Protein AF-A0A939IUG6-F1 (afdb_monomer_lite)

Sequence (177 aa):
MLCSRTCGDWLHRLAGAIGPRLRVITTYPIALETGRVLAARDKQRAAHPLSPAGHAAVVGCFVTVIEQPAVGDDDGFTGRDPGDRHIHQAAAATGARLIVSFNKPSDFAVAPTGYTVMSPDHFLTTCSRIDDAVFASACRAEIAAAGGEGKTTVITRLRAARLPRLARRVACWTDTV

pLDDT: mean 78.62, std 15.44, range [34.56, 96.81]

Radius of gyration: 16.92 Å; chains: 1; bounding box: 42×34×46 Å

Organism: NCBI:txid2765362

Structure (mmCIF, N/CA/C/O backbone):
data_AF-A0A939IUG6-F1
#
_entry.id   AF-A0A939IUG6-F1
#
loop_
_atom_site.group_PDB
_atom_site.id
_atom_site.type_symbol
_atom_site.label_atom_id
_atom_site.label_alt_id
_atom_site.label_comp_id
_atom_site.label_asym_id
_atom_site.label_entity_id
_atom_site.label_seq_id
_atom_site.pdbx_PDB_ins_code
_atom_site.Cartn_x
_atom_site.Cartn_y
_atom_site.Cartn_z
_atom_site.occupancy
_atom_site.B_iso_or_equiv
_atom_site.auth_seq_id
_atom_site.auth_comp_id
_atom_site.auth_asym_id
_atom_site.auth_atom_id
_atom_site.pdbx_PDB_model_num
ATOM 1 N N . MET A 1 1 ? 4.834 7.889 -4.666 1.00 54.91 1 MET A N 1
ATOM 2 C CA . MET A 1 1 ? 5.390 7.527 -3.332 1.00 54.91 1 MET A CA 1
ATOM 3 C C . MET A 1 1 ? 4.299 7.374 -2.264 1.00 54.91 1 MET A C 1
ATOM 5 O O . MET A 1 1 ? 3.381 8.187 -2.217 1.00 54.91 1 MET A O 1
ATOM 9 N N . LEU A 1 2 ? 4.388 6.354 -1.401 1.00 59.75 2 LEU A N 1
ATOM 10 C CA . LEU A 1 2 ? 3.482 6.129 -0.261 1.00 59.75 2 LEU A CA 1
ATOM 11 C C . LEU A 1 2 ? 3.950 6.909 0.986 1.00 59.75 2 LEU A C 1
ATOM 13 O O . LEU A 1 2 ? 4.563 6.347 1.879 1.00 59.75 2 LEU A O 1
ATOM 17 N N . CYS A 1 3 ? 3.667 8.210 1.073 1.00 58.56 3 CYS A N 1
ATOM 18 C CA . CYS A 1 3 ? 4.144 9.060 2.179 1.00 58.56 3 CYS A CA 1
ATOM 19 C C . CYS A 1 3 ? 3.097 9.311 3.288 1.00 58.56 3 CYS A C 1
ATOM 21 O O . CYS A 1 3 ? 3.156 10.317 3.995 1.00 58.56 3 CYS A O 1
ATOM 23 N N . SER A 1 4 ? 2.089 8.445 3.430 1.00 70.62 4 SER A N 1
ATOM 24 C CA . SER A 1 4 ? 1.023 8.582 4.436 1.00 70.62 4 SER A CA 1
ATOM 25 C C . SER A 1 4 ? 1.169 7.521 5.520 1.00 70.62 4 SER A C 1
ATOM 27 O O . SER A 1 4 ? 1.111 6.334 5.203 1.00 70.62 4 SER A O 1
ATOM 29 N N . ARG A 1 5 ? 1.287 7.946 6.788 1.00 72.31 5 ARG A N 1
ATOM 30 C CA . ARG A 1 5 ? 1.343 7.046 7.955 1.00 72.31 5 ARG A CA 1
ATOM 31 C C . ARG A 1 5 ? 0.146 6.102 7.977 1.00 72.31 5 ARG A C 1
ATOM 33 O O . ARG A 1 5 ? 0.331 4.897 7.964 1.00 72.31 5 ARG A O 1
ATOM 40 N N . THR A 1 6 ? -1.061 6.654 7.838 1.00 81.06 6 THR A N 1
ATOM 41 C CA . THR A 1 6 ? -2.304 5.877 7.749 1.00 81.06 6 THR A CA 1
ATOM 42 C C . THR A 1 6 ? -2.238 4.823 6.643 1.00 81.06 6 THR A C 1
ATOM 44 O O . THR A 1 6 ? -2.652 3.690 6.838 1.00 81.06 6 THR A O 1
ATOM 47 N N . CYS A 1 7 ? -1.713 5.170 5.464 1.00 82.69 7 CYS A N 1
ATOM 48 C CA . CYS A 1 7 ? -1.609 4.202 4.374 1.00 82.69 7 CYS A CA 1
ATOM 49 C C . CYS A 1 7 ? -0.589 3.094 4.679 1.00 82.69 7 CYS A C 1
ATOM 51 O O . CYS A 1 7 ? -0.837 1.941 4.337 1.00 82.69 7 CYS A O 1
ATOM 53 N N . GLY A 1 8 ? 0.537 3.441 5.310 1.00 78.94 8 GLY A N 1
ATOM 54 C CA . GLY A 1 8 ? 1.555 2.485 5.744 1.00 78.94 8 GLY A CA 1
ATOM 55 C C . GLY A 1 8 ? 1.041 1.526 6.818 1.00 78.94 8 GLY A C 1
ATOM 56 O O . GLY A 1 8 ? 1.222 0.320 6.678 1.00 78.94 8 GLY A O 1
ATOM 57 N N . ASP A 1 9 ? 0.331 2.040 7.825 1.00 79.38 9 ASP A N 1
ATOM 58 C CA . ASP A 1 9 ? -0.243 1.242 8.916 1.00 79.38 9 ASP A CA 1
ATOM 59 C C . ASP A 1 9 ? -1.253 0.215 8.373 1.00 79.38 9 ASP A C 1
ATOM 61 O O . ASP A 1 9 ? -1.178 -0.978 8.677 1.00 79.38 9 ASP A O 1
ATOM 65 N N . TRP A 1 10 ? -2.152 0.643 7.480 1.00 85.31 10 TRP A N 1
ATOM 66 C CA . TRP A 1 10 ? -3.112 -0.256 6.831 1.00 85.31 10 TRP A CA 1
ATOM 67 C C . TRP A 1 10 ? -2.445 -1.293 5.926 1.00 85.31 10 TRP A C 1
ATOM 69 O O . TRP A 1 10 ? -2.852 -2.457 5.927 1.00 85.31 10 TRP A O 1
ATOM 79 N N . LEU A 1 11 ? -1.416 -0.896 5.172 1.00 83.69 11 LEU A N 1
ATOM 80 C CA . LEU A 1 11 ? -0.644 -1.818 4.343 1.00 83.69 11 LEU A CA 1
ATOM 81 C C . LEU A 1 11 ? 0.036 -2.889 5.197 1.00 83.69 11 LEU A C 1
ATOM 83 O O . LEU A 1 11 ? -0.056 -4.066 4.865 1.00 83.69 11 LEU A O 1
ATOM 87 N N . HIS A 1 12 ? 0.657 -2.498 6.309 1.00 78.94 12 HIS A N 1
ATOM 88 C CA . HIS A 1 12 ? 1.321 -3.414 7.232 1.00 78.94 12 HIS A CA 1
ATOM 89 C C . HIS A 1 12 ? 0.365 -4.437 7.827 1.00 78.94 12 HIS A C 1
ATOM 91 O O . HIS A 1 12 ? 0.628 -5.635 7.768 1.00 78.94 12 HIS A O 1
ATOM 97 N N . ARG A 1 13 ? -0.769 -3.975 8.365 1.00 82.44 13 ARG A N 1
ATOM 98 C CA . ARG A 1 13 ? -1.753 -4.856 9.006 1.00 82.44 13 ARG A CA 1
ATOM 99 C C . ARG A 1 13 ? -2.339 -5.853 8.018 1.00 82.44 13 ARG A C 1
ATOM 101 O O . ARG A 1 13 ? -2.406 -7.040 8.322 1.00 82.44 13 ARG A O 1
ATOM 108 N N . LEU A 1 14 ? -2.736 -5.384 6.834 1.00 82.31 14 LEU A N 1
ATOM 109 C CA . LEU A 1 14 ? -3.291 -6.264 5.809 1.00 82.31 14 LEU A CA 1
ATOM 110 C C . LEU A 1 14 ? -2.227 -7.218 5.259 1.00 82.31 14 LEU A C 1
ATOM 112 O O . LEU A 1 14 ? -2.512 -8.400 5.119 1.00 82.31 14 LEU A O 1
ATOM 116 N N . ALA A 1 15 ? -1.002 -6.756 4.997 1.00 78.62 15 ALA A N 1
ATOM 117 C CA . ALA A 1 15 ? 0.067 -7.621 4.500 1.00 78.62 15 ALA A CA 1
ATOM 118 C C . ALA A 1 15 ? 0.498 -8.674 5.527 1.00 78.62 15 ALA A C 1
ATOM 120 O O . ALA A 1 15 ? 0.605 -9.845 5.173 1.00 78.62 15 ALA A O 1
ATOM 121 N N . GLY A 1 16 ? 0.669 -8.294 6.796 1.00 72.94 16 GLY A N 1
ATOM 122 C CA . GLY A 1 16 ? 1.010 -9.230 7.869 1.00 72.94 16 GLY A CA 1
ATOM 123 C C . GLY A 1 16 ? -0.048 -10.319 8.054 1.00 72.94 16 GLY A C 1
ATOM 124 O O . GLY A 1 16 ? 0.293 -11.479 8.260 1.00 72.94 16 GLY A O 1
ATOM 125 N N . ALA A 1 17 ? -1.325 -9.966 7.908 1.00 75.25 17 ALA A N 1
ATOM 126 C CA . ALA A 1 17 ? -2.432 -10.905 8.051 1.00 75.25 17 ALA A CA 1
ATOM 127 C C . ALA A 1 17 ? -2.689 -11.761 6.792 1.00 75.25 17 ALA A C 1
ATOM 129 O O . ALA A 1 17 ? -3.058 -12.926 6.914 1.00 75.25 17 ALA A O 1
ATOM 130 N N . ILE A 1 18 ? -2.459 -11.227 5.585 1.00 81.06 18 ILE A N 1
ATOM 131 C CA . ILE A 1 18 ? -2.487 -12.004 4.328 1.00 81.06 18 ILE A CA 1
ATOM 132 C C . ILE A 1 18 ? -1.290 -12.973 4.254 1.00 81.06 18 ILE A C 1
ATOM 134 O O . ILE A 1 18 ? -1.367 -14.030 3.617 1.00 81.06 18 ILE A O 1
ATOM 138 N N . GLY A 1 19 ? -0.185 -12.626 4.916 1.00 74.69 19 GLY A N 1
ATOM 139 C CA . GLY A 1 19 ? 0.998 -13.463 5.047 1.00 74.69 19 GLY A CA 1
ATOM 140 C C . GLY A 1 19 ? 1.710 -13.688 3.705 1.00 74.69 19 GLY A C 1
ATOM 141 O O . GLY A 1 19 ? 1.774 -12.778 2.876 1.00 74.69 19 GLY A O 1
ATOM 142 N N . PRO A 1 20 ? 2.240 -14.896 3.434 1.00 76.56 20 PRO A N 1
ATOM 143 C CA . PRO A 1 20 ? 3.130 -15.148 2.294 1.00 76.56 20 PRO A CA 1
ATOM 144 C C . PRO A 1 20 ? 2.459 -14.975 0.921 1.00 76.56 20 PRO A C 1
ATOM 146 O O . PRO A 1 20 ? 3.143 -14.946 -0.099 1.00 76.56 20 PRO A O 1
ATOM 149 N N . ARG A 1 21 ? 1.127 -14.841 0.877 1.00 78.69 21 ARG A N 1
ATOM 150 C CA . ARG A 1 21 ? 0.366 -14.567 -0.351 1.00 78.69 21 ARG A CA 1
ATOM 151 C C . ARG A 1 21 ? 0.542 -13.132 -0.855 1.00 78.69 21 ARG A C 1
ATOM 153 O O . ARG A 1 21 ? 0.232 -12.868 -2.013 1.00 78.69 21 ARG A O 1
ATOM 160 N N . LEU A 1 22 ? 1.030 -12.216 -0.014 1.00 80.50 22 LEU A N 1
ATOM 161 C CA . LEU A 1 22 ? 1.334 -10.844 -0.400 1.00 80.50 22 LEU A CA 1
ATOM 162 C C . LEU A 1 22 ? 2.769 -10.487 -0.016 1.00 80.50 22 LEU A C 1
ATOM 164 O O . LEU A 1 22 ? 3.102 -10.328 1.154 1.00 80.50 22 LEU A O 1
ATOM 168 N N . ARG A 1 23 ? 3.612 -10.285 -1.030 1.00 80.75 23 ARG A N 1
ATOM 169 C CA . ARG A 1 23 ? 4.967 -9.764 -0.852 1.00 80.75 23 ARG A CA 1
ATOM 170 C C . ARG A 1 23 ? 4.993 -8.279 -1.199 1.00 80.75 23 ARG A C 1
ATOM 172 O O . ARG A 1 23 ? 4.702 -7.905 -2.332 1.00 80.75 23 ARG A O 1
ATOM 179 N N . VAL A 1 24 ? 5.363 -7.446 -0.230 1.00 80.06 24 VAL A N 1
ATOM 180 C CA . VAL A 1 24 ? 5.536 -5.999 -0.413 1.00 80.06 24 VAL A CA 1
ATOM 181 C C . VAL A 1 24 ? 7.025 -5.681 -0.466 1.00 80.06 24 VAL A C 1
ATOM 183 O O . VAL A 1 24 ? 7.775 -6.034 0.445 1.00 80.06 24 VAL A O 1
ATOM 186 N N . ILE A 1 25 ? 7.442 -5.017 -1.540 1.00 81.69 25 ILE A N 1
ATOM 187 C CA . ILE A 1 25 ? 8.833 -4.640 -1.799 1.00 81.69 25 ILE A CA 1
ATOM 188 C C . ILE A 1 25 ? 8.901 -3.117 -1.872 1.00 81.69 25 ILE A C 1
ATOM 190 O O . ILE A 1 25 ? 8.027 -2.483 -2.464 1.00 81.69 25 ILE A O 1
ATOM 194 N N . THR A 1 26 ? 9.940 -2.532 -1.285 1.00 80.50 26 THR A N 1
ATOM 195 C CA . THR A 1 26 ? 10.259 -1.109 -1.441 1.00 80.50 26 THR A CA 1
ATOM 196 C C . THR A 1 26 ? 11.723 -0.939 -1.822 1.00 80.50 26 THR A C 1
ATOM 198 O O . THR A 1 26 ? 12.552 -1.817 -1.579 1.00 80.50 26 THR A O 1
ATOM 201 N N . THR A 1 27 ? 12.061 0.199 -2.417 1.00 80.12 27 THR A N 1
ATOM 202 C CA . THR A 1 27 ? 13.460 0.562 -2.658 1.00 80.12 27 THR A CA 1
ATOM 203 C C . THR A 1 27 ? 14.000 1.370 -1.486 1.00 80.12 27 THR A C 1
ATOM 205 O O . THR A 1 27 ? 13.260 2.108 -0.829 1.00 80.12 27 THR A O 1
ATOM 208 N N . TYR A 1 28 ? 15.303 1.264 -1.232 1.00 76.62 28 TYR A N 1
ATOM 209 C CA . TYR A 1 28 ? 15.961 2.020 -0.168 1.00 76.62 28 TYR A CA 1
ATOM 210 C C . TYR A 1 28 ? 15.744 3.549 -0.263 1.00 76.62 28 TYR A C 1
ATOM 212 O O . TYR A 1 28 ? 15.383 4.144 0.756 1.00 76.62 28 TYR A O 1
ATOM 220 N N . PRO A 1 29 ? 15.812 4.200 -1.450 1.00 76.31 29 PRO A N 1
ATOM 221 C CA . PRO A 1 29 ? 15.456 5.616 -1.586 1.00 76.31 29 PRO A CA 1
ATOM 222 C C . PRO A 1 29 ? 14.039 5.956 -1.097 1.00 76.31 29 PRO A C 1
ATOM 224 O O . PRO A 1 29 ? 13.847 6.961 -0.414 1.00 76.31 29 PRO A O 1
ATOM 227 N N . ILE A 1 30 ? 13.049 5.099 -1.376 1.00 77.88 30 ILE A N 1
ATOM 228 C CA . ILE A 1 30 ? 11.665 5.307 -0.922 1.00 77.88 30 ILE A CA 1
ATOM 229 C C . ILE A 1 30 ? 11.530 5.074 0.576 1.00 77.88 30 ILE A C 1
ATOM 231 O O . ILE A 1 30 ? 10.805 5.820 1.235 1.00 77.88 30 ILE A O 1
ATOM 235 N N . ALA A 1 31 ? 12.213 4.071 1.129 1.00 73.12 31 ALA A N 1
ATOM 236 C CA . ALA A 1 31 ? 12.224 3.834 2.569 1.00 73.12 31 ALA A CA 1
ATOM 237 C C . ALA A 1 31 ? 12.804 5.042 3.326 1.00 73.12 31 ALA A C 1
ATOM 239 O O . ALA A 1 31 ? 12.179 5.532 4.271 1.00 73.12 31 ALA A O 1
ATOM 240 N N . LEU A 1 32 ? 13.937 5.581 2.859 1.00 72.12 32 LEU A N 1
ATOM 241 C CA . LEU A 1 32 ? 14.545 6.786 3.425 1.00 72.12 32 LEU A CA 1
ATOM 242 C C . LEU A 1 32 ? 13.614 7.994 3.337 1.00 72.12 32 LEU A C 1
ATOM 244 O O . LEU A 1 32 ? 13.406 8.683 4.336 1.00 72.12 32 LEU A O 1
ATOM 248 N N . GLU A 1 33 ? 13.034 8.246 2.165 1.00 73.19 33 GLU A N 1
ATOM 249 C CA . GLU A 1 33 ? 12.181 9.417 1.968 1.00 73.19 33 GLU A CA 1
ATOM 250 C C . GLU A 1 33 ? 10.882 9.326 2.774 1.00 73.19 33 GLU A C 1
ATOM 252 O O . GLU A 1 33 ? 10.472 10.290 3.423 1.00 73.19 33 GLU A O 1
ATOM 257 N N . THR A 1 34 ? 10.286 8.135 2.848 1.00 70.31 34 THR A N 1
ATOM 258 C CA . THR A 1 3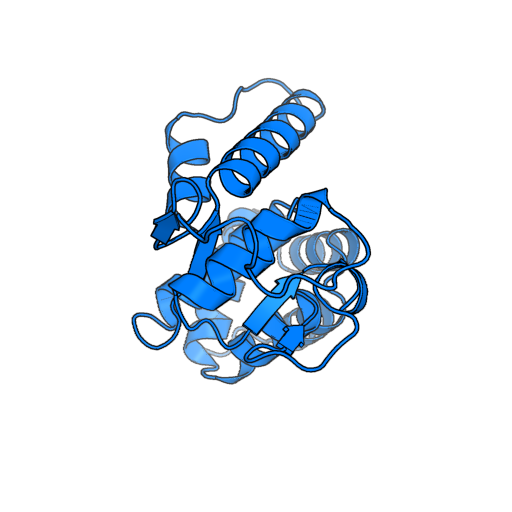4 ? 9.129 7.876 3.714 1.00 70.31 34 THR A CA 1
ATOM 259 C C . THR A 1 34 ? 9.486 8.140 5.176 1.00 70.31 34 THR A C 1
ATOM 261 O O . THR A 1 34 ? 8.741 8.828 5.874 1.00 70.31 34 THR A O 1
ATOM 264 N N . GLY A 1 35 ? 10.656 7.678 5.628 1.00 66.31 35 GLY A N 1
ATOM 265 C CA . GLY A 1 35 ? 11.168 7.950 6.969 1.00 66.31 35 GLY A CA 1
ATOM 266 C C . GLY A 1 35 ? 11.330 9.446 7.256 1.00 66.31 35 GLY A C 1
ATOM 267 O O . GLY A 1 35 ? 10.896 9.914 8.311 1.00 66.31 35 GLY A O 1
ATOM 268 N N . ARG A 1 36 ? 11.883 10.222 6.312 1.00 68.69 36 ARG A N 1
ATOM 269 C CA . ARG A 1 36 ? 12.033 11.683 6.453 1.00 68.69 36 ARG A CA 1
ATOM 270 C C . ARG A 1 36 ? 10.691 12.398 6.537 1.00 68.69 36 ARG A C 1
ATOM 272 O O . ARG A 1 36 ? 10.504 13.224 7.431 1.00 68.69 36 ARG A O 1
ATOM 279 N N . VAL A 1 37 ? 9.751 12.073 5.648 1.00 67.44 37 VAL A N 1
ATOM 280 C CA . VAL A 1 37 ? 8.423 12.707 5.624 1.00 67.44 37 VAL A CA 1
ATOM 281 C C . VAL A 1 37 ? 7.648 12.412 6.906 1.00 67.44 37 VAL A C 1
ATOM 283 O O . VAL A 1 37 ? 7.013 13.309 7.465 1.00 67.44 37 VAL A O 1
ATOM 286 N N . LEU A 1 38 ? 7.709 11.174 7.401 1.00 64.12 38 LEU A N 1
ATOM 287 C CA . LEU A 1 38 ? 7.068 10.805 8.661 1.00 64.12 38 LEU A CA 1
ATOM 288 C C . LEU A 1 38 ? 7.717 11.526 9.851 1.00 64.12 38 LEU A C 1
ATOM 290 O O . LEU A 1 38 ? 7.003 12.130 10.648 1.00 64.12 38 LEU A O 1
ATOM 294 N N . ALA A 1 39 ? 9.051 11.581 9.913 1.00 62.66 39 ALA A N 1
ATOM 295 C CA . ALA A 1 39 ? 9.769 12.301 10.966 1.00 62.66 39 ALA A CA 1
ATOM 296 C C . ALA A 1 39 ? 9.484 13.812 10.967 1.00 62.66 39 ALA A C 1
ATOM 298 O O . ALA A 1 39 ? 9.352 14.418 12.030 1.00 62.66 39 ALA A O 1
ATOM 299 N N . ALA A 1 40 ? 9.364 14.432 9.791 1.00 59.94 40 ALA A N 1
ATOM 300 C CA . ALA A 1 40 ? 9.019 15.846 9.669 1.00 59.94 40 ALA A CA 1
ATOM 301 C C . ALA A 1 40 ? 7.585 16.140 10.144 1.00 59.94 40 ALA A C 1
ATOM 303 O O . ALA A 1 40 ? 7.345 17.161 10.787 1.00 59.94 40 ALA A O 1
ATOM 304 N N . ARG A 1 41 ? 6.636 15.236 9.870 1.00 57.53 41 ARG A N 1
ATOM 305 C CA . ARG A 1 41 ? 5.235 15.372 10.302 1.00 57.53 41 ARG A CA 1
ATOM 306 C C . ARG A 1 41 ? 5.047 15.139 11.796 1.00 57.53 41 ARG A C 1
ATOM 308 O O . ARG A 1 41 ? 4.250 15.845 12.409 1.00 57.53 41 ARG A O 1
ATOM 315 N N . ASP A 1 42 ? 5.802 14.217 12.383 1.00 55.56 42 ASP A N 1
ATOM 316 C CA . ASP A 1 42 ? 5.773 13.980 13.828 1.00 55.56 42 ASP A CA 1
ATOM 317 C C . ASP A 1 42 ? 6.324 15.194 14.602 1.00 55.56 42 ASP A C 1
ATOM 319 O O . ASP A 1 42 ? 5.746 15.600 15.609 1.00 55.56 42 ASP A O 1
ATOM 323 N N . LYS A 1 43 ? 7.337 15.895 14.066 1.00 50.16 43 LYS A N 1
ATOM 324 C CA . LYS A 1 43 ? 7.811 17.174 14.633 1.00 50.16 43 LYS A CA 1
ATOM 325 C C . LYS A 1 43 ? 6.744 18.280 14.654 1.00 50.16 43 LYS A C 1
ATOM 327 O O . LYS A 1 43 ? 6.818 19.158 15.507 1.00 50.16 43 LYS A O 1
ATOM 332 N N . GLN A 1 44 ? 5.750 18.242 13.763 1.00 46.91 44 GLN A N 1
ATOM 333 C CA . GLN A 1 44 ? 4.658 19.226 13.721 1.00 46.91 44 GLN A CA 1
ATOM 334 C C . GLN A 1 44 ? 3.451 18.867 14.614 1.00 46.91 44 GLN A C 1
ATOM 336 O O . GLN A 1 44 ? 2.538 19.680 14.734 1.00 46.91 44 GLN A O 1
ATOM 341 N N . ARG A 1 45 ? 3.423 17.689 15.263 1.00 42.09 45 ARG A N 1
ATOM 342 C CA . ARG A 1 45 ? 2.269 17.192 16.051 1.00 42.09 45 ARG A CA 1
ATOM 343 C C . ARG A 1 45 ? 2.511 17.012 17.561 1.00 42.09 45 ARG A C 1
ATOM 345 O O . ARG A 1 45 ? 1.666 16.427 18.226 1.00 42.09 45 ARG A O 1
ATOM 352 N N . ALA A 1 46 ? 3.566 17.638 18.086 1.00 35.28 46 ALA A N 1
ATOM 353 C CA . ALA A 1 46 ? 4.046 17.645 19.478 1.00 35.28 46 ALA A CA 1
ATOM 354 C C . ALA A 1 46 ? 5.088 16.559 19.811 1.00 35.28 46 ALA A C 1
ATOM 356 O O . ALA A 1 46 ? 4.857 15.366 19.655 1.00 35.28 46 ALA A O 1
ATOM 357 N N . ALA A 1 47 ? 6.250 17.051 20.260 1.00 34.56 47 ALA A N 1
ATOM 358 C CA . ALA A 1 47 ? 7.321 16.404 21.017 1.00 34.56 47 ALA A CA 1
ATOM 359 C C . ALA A 1 47 ? 7.298 14.865 21.097 1.00 34.56 47 ALA A C 1
ATOM 361 O O . ALA A 1 47 ? 6.796 14.321 22.065 1.00 34.56 47 ALA A O 1
ATOM 362 N N . HIS A 1 48 ? 7.902 14.180 20.123 1.00 36.78 48 HIS A N 1
ATOM 363 C CA . HIS A 1 48 ? 8.819 13.045 20.318 1.00 36.78 48 HIS A CA 1
ATOM 364 C C . HIS A 1 48 ? 9.371 12.624 18.938 1.00 36.78 48 HIS A C 1
ATOM 366 O O . HIS A 1 48 ? 8.600 12.529 17.983 1.00 36.78 48 HIS A O 1
ATOM 372 N N . PRO A 1 49 ? 10.690 12.391 18.776 1.00 38.09 49 PRO A N 1
ATOM 373 C CA . PRO A 1 49 ? 11.219 11.769 17.561 1.00 38.09 49 PRO A CA 1
ATOM 374 C C . PRO A 1 49 ? 10.535 10.416 17.328 1.00 38.09 49 PRO A C 1
ATOM 376 O O . PRO A 1 49 ? 10.198 9.739 18.301 1.00 38.09 49 PRO A O 1
ATOM 379 N N . LEU A 1 50 ? 10.388 9.987 16.066 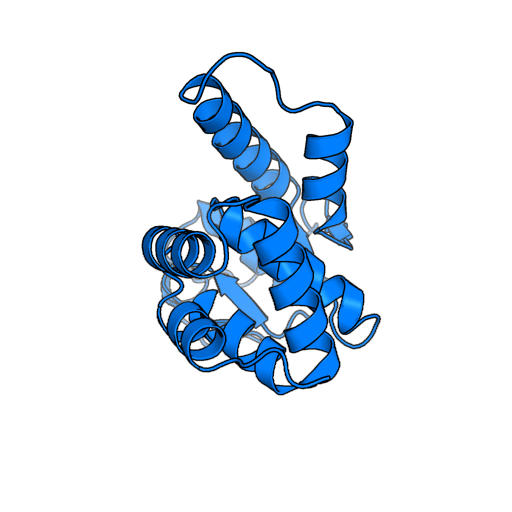1.00 45.09 50 LEU A N 1
ATOM 380 C CA . LEU A 1 50 ? 10.107 8.579 15.760 1.00 45.09 50 LEU A CA 1
ATOM 381 C C . LEU A 1 50 ? 11.089 7.729 16.561 1.00 45.09 50 LEU A C 1
ATOM 383 O O . LEU A 1 50 ? 12.301 7.817 16.352 1.00 45.09 50 LEU A O 1
ATOM 387 N N . SER A 1 51 ? 10.572 6.943 17.504 1.00 47.75 51 SER A N 1
ATOM 388 C CA . SER A 1 51 ? 11.409 6.001 18.228 1.00 47.75 51 SER A CA 1
ATOM 389 C C . SER A 1 51 ? 12.049 5.050 17.207 1.00 47.75 51 SER A C 1
ATOM 391 O O . SER A 1 51 ? 11.439 4.759 16.171 1.00 47.75 51 SER A O 1
ATOM 393 N N . PRO A 1 52 ? 13.251 4.519 17.472 1.00 47.59 52 PRO A N 1
ATOM 394 C CA . PRO A 1 52 ? 13.836 3.461 16.652 1.00 47.59 52 PRO A CA 1
ATOM 395 C C . PRO A 1 52 ? 12.855 2.307 16.381 1.00 47.59 52 PRO A C 1
ATOM 397 O O . PRO A 1 52 ? 12.859 1.752 15.291 1.00 47.59 52 PRO A O 1
ATOM 400 N N . ALA A 1 53 ? 11.941 2.023 17.318 1.00 46.41 53 ALA A N 1
ATOM 401 C CA . ALA A 1 53 ? 10.854 1.061 17.149 1.00 46.41 53 ALA A CA 1
ATOM 402 C C . ALA A 1 53 ? 9.784 1.502 16.131 1.00 46.41 53 ALA A C 1
ATOM 404 O O . ALA A 1 53 ? 9.310 0.675 15.364 1.00 46.41 53 ALA A O 1
ATOM 405 N N . GLY A 1 54 ? 9.416 2.786 16.070 1.00 47.44 54 GLY A N 1
ATOM 406 C CA . GLY A 1 54 ? 8.506 3.315 15.047 1.00 47.44 54 GLY A CA 1
ATOM 407 C C . GLY A 1 54 ? 9.134 3.336 13.650 1.00 47.44 54 GLY A C 1
ATOM 408 O O . GLY A 1 54 ? 8.468 3.021 12.667 1.00 47.44 54 GLY A O 1
ATOM 409 N N . HIS A 1 55 ? 10.434 3.630 13.560 1.00 49.66 55 HIS A N 1
ATOM 410 C CA . HIS A 1 55 ? 11.190 3.503 12.311 1.00 49.66 55 HIS A CA 1
ATOM 411 C C . HIS A 1 55 ? 11.312 2.033 11.880 1.00 49.66 55 HIS A C 1
ATOM 413 O O . HIS A 1 55 ? 11.020 1.708 10.734 1.00 49.66 55 HIS A O 1
ATOM 419 N N . ALA A 1 56 ? 11.665 1.136 12.804 1.00 53.88 56 ALA A N 1
ATOM 420 C CA . ALA A 1 56 ? 11.714 -0.304 12.567 1.00 53.88 56 ALA A CA 1
ATOM 421 C C . ALA A 1 56 ? 10.336 -0.893 12.239 1.00 53.88 56 ALA A C 1
ATOM 423 O O . ALA A 1 56 ? 10.269 -1.837 11.466 1.00 53.88 56 ALA A O 1
ATOM 424 N N . ALA A 1 57 ? 9.243 -0.328 12.759 1.00 52.47 57 ALA A N 1
ATOM 425 C CA . ALA A 1 57 ? 7.890 -0.714 12.377 1.00 52.47 57 ALA A CA 1
ATOM 426 C C . ALA A 1 57 ? 7.606 -0.321 10.924 1.00 52.47 57 ALA A C 1
ATOM 428 O O . ALA A 1 57 ? 7.215 -1.184 10.155 1.00 52.47 57 ALA A O 1
ATOM 429 N N . VAL A 1 58 ? 7.892 0.924 10.514 1.00 51.25 58 VAL A N 1
ATOM 430 C CA . VAL A 1 58 ? 7.721 1.382 9.119 1.00 51.25 58 VAL A CA 1
ATOM 431 C C . VAL A 1 58 ? 8.606 0.595 8.154 1.00 51.25 58 VAL A C 1
ATOM 433 O O . VAL A 1 58 ? 8.123 0.151 7.119 1.00 51.25 58 VAL A O 1
ATOM 436 N N . VAL A 1 59 ? 9.880 0.383 8.490 1.00 53.47 59 VAL A N 1
ATOM 437 C CA . VAL A 1 59 ? 10.795 -0.467 7.711 1.00 53.47 59 VAL A CA 1
ATOM 438 C C . VAL A 1 59 ? 10.314 -1.922 7.720 1.00 53.47 59 VAL A C 1
ATOM 440 O O . VAL A 1 59 ? 10.309 -2.563 6.677 1.00 53.47 59 VAL A O 1
ATOM 443 N N . GLY A 1 60 ? 9.806 -2.412 8.851 1.00 52.47 60 GLY A N 1
ATOM 444 C CA . GLY A 1 60 ? 9.202 -3.735 9.023 1.00 52.47 60 GLY A CA 1
ATOM 445 C C . GLY A 1 60 ? 7.855 -3.916 8.313 1.00 52.47 60 GLY A C 1
ATOM 446 O O . GLY A 1 60 ? 7.415 -5.048 8.121 1.00 52.47 60 GLY A O 1
ATOM 447 N N . CYS A 1 61 ? 7.212 -2.836 7.853 1.00 50.41 61 CYS A N 1
ATOM 448 C CA . CYS A 1 61 ? 6.094 -2.898 6.909 1.00 50.41 61 CYS A CA 1
ATOM 449 C C . CYS A 1 61 ? 6.537 -3.331 5.509 1.00 50.41 61 CYS A C 1
ATOM 451 O O . CYS A 1 61 ? 5.714 -3.803 4.723 1.00 50.41 61 CYS A O 1
ATOM 453 N N . PHE A 1 62 ? 7.820 -3.166 5.191 1.00 58.16 62 PHE A N 1
ATOM 454 C CA . PHE A 1 62 ? 8.402 -3.534 3.915 1.00 58.16 62 PHE A CA 1
ATOM 455 C C . PHE A 1 62 ? 9.210 -4.821 4.089 1.00 58.16 62 PHE A C 1
ATOM 457 O O . PHE A 1 62 ? 10.340 -4.818 4.562 1.00 58.16 62 PHE A O 1
ATOM 464 N N . VAL A 1 63 ? 8.614 -5.944 3.687 1.00 56.31 63 VAL A N 1
ATOM 465 C CA . VAL A 1 63 ? 9.199 -7.290 3.841 1.00 56.31 63 VAL A CA 1
ATOM 466 C C . VAL A 1 63 ? 10.533 -7.423 3.097 1.00 56.31 63 VAL A C 1
ATOM 468 O O . VAL A 1 63 ? 11.388 -8.225 3.460 1.00 56.31 63 VAL A O 1
ATOM 471 N N . THR A 1 64 ? 10.737 -6.646 2.034 1.00 67.31 64 THR A N 1
ATOM 472 C CA . THR A 1 64 ? 12.013 -6.596 1.317 1.00 67.31 64 THR A CA 1
ATOM 473 C C . THR A 1 64 ? 12.329 -5.154 0.937 1.00 67.31 64 THR A C 1
ATOM 475 O O . THR A 1 64 ? 11.618 -4.552 0.130 1.00 67.31 64 THR A O 1
ATOM 478 N N . VAL A 1 65 ? 13.410 -4.613 1.500 1.00 71.38 65 VAL A N 1
ATOM 479 C CA . VAL A 1 65 ? 14.049 -3.386 1.015 1.00 71.38 65 VAL A CA 1
ATOM 480 C C . VAL A 1 65 ? 15.191 -3.801 0.097 1.00 71.38 65 VAL A C 1
ATOM 482 O O . VAL A 1 65 ? 16.005 -4.636 0.482 1.00 71.38 65 VAL A O 1
ATOM 485 N N . ILE A 1 66 ? 15.248 -3.243 -1.109 1.00 76.12 66 ILE A N 1
ATOM 486 C CA . ILE A 1 66 ? 16.372 -3.466 -2.027 1.00 76.12 66 ILE A CA 1
ATOM 487 C C . ILE A 1 66 ? 17.208 -2.190 -2.165 1.00 76.12 66 ILE A C 1
ATOM 489 O O . ILE A 1 66 ? 16.658 -1.098 -2.347 1.00 76.12 66 ILE A O 1
ATOM 493 N N . GLU A 1 67 ? 18.533 -2.329 -2.075 1.00 67.50 67 GLU A N 1
ATOM 494 C CA . GLU A 1 67 ? 19.523 -1.236 -2.026 1.00 67.50 67 GLU A CA 1
ATOM 495 C C . GLU A 1 67 ? 19.791 -0.560 -3.379 1.00 67.50 67 GLU A C 1
ATOM 497 O O . GLU A 1 67 ? 20.860 -0.014 -3.589 1.00 67.50 67 GLU A O 1
ATOM 502 N N . GLN A 1 68 ? 18.779 -0.492 -4.251 1.00 66.69 68 GLN A N 1
ATOM 503 C CA . GLN A 1 68 ? 18.863 -0.096 -5.662 1.00 66.69 68 GLN A CA 1
ATOM 504 C C . GLN A 1 68 ? 19.204 -1.305 -6.557 1.00 66.69 68 GLN A C 1
ATOM 506 O O . GLN A 1 68 ? 20.211 -1.979 -6.352 1.00 66.69 68 GLN A O 1
ATOM 511 N N . PRO A 1 69 ? 18.339 -1.657 -7.519 1.00 60.56 69 PRO A N 1
ATOM 512 C CA . PRO A 1 69 ? 18.568 -2.819 -8.368 1.00 60.56 69 PRO A CA 1
ATOM 513 C C . PRO A 1 69 ? 19.657 -2.507 -9.396 1.00 60.56 69 PRO A C 1
ATOM 515 O O . PRO A 1 69 ? 19.602 -1.472 -10.056 1.00 60.56 69 PRO A O 1
ATOM 518 N N . ALA A 1 70 ? 20.623 -3.413 -9.551 1.00 57.28 70 ALA A N 1
ATOM 519 C CA . ALA A 1 70 ? 21.657 -3.334 -10.579 1.00 57.28 70 ALA A CA 1
ATOM 520 C C . ALA A 1 70 ? 21.057 -3.650 -11.959 1.00 57.28 70 ALA A C 1
ATOM 522 O O . ALA A 1 70 ? 21.222 -4.746 -12.488 1.00 57.28 70 ALA A O 1
ATOM 523 N N . VAL A 1 71 ? 20.301 -2.710 -12.520 1.00 60.94 71 VAL A N 1
ATOM 524 C CA . VAL A 1 71 ? 19.887 -2.755 -13.925 1.00 60.94 71 VAL A CA 1
ATOM 525 C C . VAL A 1 71 ? 20.805 -1.803 -14.678 1.00 60.94 71 VAL A C 1
ATOM 527 O O . VAL A 1 71 ? 21.053 -0.694 -14.205 1.00 60.94 71 VAL A O 1
ATOM 530 N N . GLY A 1 72 ? 21.372 -2.264 -15.795 1.00 60.84 72 GLY A N 1
ATOM 531 C CA . GLY A 1 72 ? 22.237 -1.435 -16.635 1.00 60.84 72 GLY A CA 1
ATOM 532 C C . GLY A 1 72 ? 21.504 -0.206 -17.180 1.00 60.84 72 GLY A C 1
ATOM 533 O O . GLY A 1 72 ? 20.287 -0.087 -17.053 1.00 60.84 72 GLY A O 1
ATOM 534 N N . ASP A 1 73 ? 22.241 0.702 -17.818 1.00 64.62 73 ASP A N 1
ATOM 535 C CA . ASP A 1 73 ? 21.679 1.959 -18.334 1.00 64.62 73 ASP A CA 1
ATOM 536 C C . ASP A 1 73 ? 20.582 1.773 -19.400 1.00 64.62 73 ASP A C 1
ATOM 538 O O . ASP A 1 73 ? 19.816 2.707 -19.632 1.00 64.62 73 ASP A O 1
ATOM 542 N N . ASP A 1 74 ? 20.457 0.581 -19.988 1.00 70.69 74 ASP A N 1
ATOM 543 C CA . ASP A 1 74 ? 19.371 0.180 -20.891 1.00 70.69 74 ASP A CA 1
ATOM 544 C C . ASP A 1 74 ? 18.328 -0.689 -20.160 1.00 70.69 74 ASP A C 1
ATOM 546 O O . ASP A 1 74 ? 18.136 -1.873 -20.433 1.00 70.69 74 ASP A O 1
ATOM 550 N N . ASP A 1 75 ? 17.686 -0.106 -19.149 1.00 75.88 75 ASP A N 1
ATOM 551 C CA . ASP A 1 75 ? 16.656 -0.767 -18.337 1.00 75.88 75 ASP A CA 1
ATOM 552 C C . ASP A 1 75 ? 15.252 -0.711 -18.958 1.00 75.88 75 ASP A C 1
ATOM 554 O O . ASP A 1 75 ? 14.287 -1.145 -18.331 1.00 75.88 75 ASP A O 1
ATOM 558 N N . GLY A 1 76 ? 15.115 -0.165 -20.171 1.00 84.19 76 GLY A N 1
ATOM 559 C CA . GLY A 1 76 ? 13.824 -0.006 -20.840 1.00 84.19 76 GLY A CA 1
ATOM 560 C C . GLY A 1 76 ? 12.871 0.975 -20.143 1.00 84.19 76 GLY A C 1
ATOM 561 O O . GLY A 1 76 ? 11.663 0.953 -20.408 1.00 84.19 76 GLY A O 1
ATOM 562 N N . PHE A 1 77 ? 13.370 1.840 -19.250 1.00 88.44 77 PHE A N 1
ATOM 563 C CA . PHE A 1 77 ? 12.543 2.843 -18.589 1.00 88.44 77 PHE A CA 1
ATOM 564 C C . PHE A 1 77 ? 12.008 3.870 -19.592 1.00 88.44 77 PHE A C 1
ATOM 566 O O . PHE A 1 77 ? 12.756 4.565 -20.274 1.00 88.44 77 PHE A O 1
ATOM 573 N N . THR A 1 78 ? 10.684 4.006 -19.640 1.00 90.56 78 THR A N 1
ATOM 574 C CA . THR A 1 78 ? 9.987 4.980 -20.498 1.00 90.56 78 THR A CA 1
ATOM 575 C C . THR A 1 78 ? 9.131 5.954 -19.687 1.00 90.56 78 THR A C 1
ATOM 577 O O . THR A 1 78 ? 8.263 6.630 -20.233 1.00 90.56 78 THR A O 1
ATOM 580 N N . GLY A 1 79 ? 9.300 5.996 -18.365 1.00 90.75 79 GLY A N 1
ATOM 581 C CA . GLY A 1 79 ? 8.509 6.865 -17.503 1.00 90.75 79 GLY A CA 1
ATOM 582 C C . GLY A 1 79 ? 8.840 8.344 -17.697 1.00 90.75 79 GLY A C 1
ATOM 583 O O . GLY A 1 79 ? 9.946 8.713 -18.090 1.00 90.75 79 GLY A O 1
ATOM 584 N N . ARG A 1 80 ? 7.857 9.206 -17.426 1.00 91.56 80 ARG A N 1
ATOM 585 C CA . ARG A 1 80 ? 8.020 10.666 -17.523 1.00 91.56 80 ARG A CA 1
ATOM 586 C C . ARG A 1 80 ? 8.775 11.279 -16.346 1.00 91.56 80 ARG A C 1
ATOM 588 O O . ARG A 1 80 ? 9.243 12.405 -16.484 1.00 91.56 80 ARG A O 1
ATOM 595 N N . ASP A 1 81 ? 8.861 10.581 -15.214 1.00 87.62 81 ASP A N 1
ATOM 596 C CA . ASP A 1 81 ? 9.583 11.042 -14.028 1.00 87.62 81 ASP A CA 1
ATOM 597 C C . ASP A 1 81 ? 10.886 10.241 -13.862 1.00 87.62 81 ASP A C 1
ATOM 599 O O . ASP A 1 81 ? 10.843 9.088 -13.428 1.00 87.62 81 ASP A O 1
ATOM 603 N N . PRO A 1 82 ? 12.062 10.819 -14.173 1.00 85.00 82 PRO A N 1
ATOM 604 C CA . PRO A 1 82 ? 13.344 10.140 -13.986 1.00 85.00 82 PRO A CA 1
ATOM 605 C C . PRO A 1 82 ? 13.596 9.691 -12.539 1.00 85.00 82 PRO A C 1
ATOM 607 O O . PRO A 1 82 ? 14.323 8.723 -12.320 1.00 85.00 82 PRO A O 1
ATOM 610 N N . GLY A 1 83 ? 12.985 10.358 -11.551 1.00 83.50 83 GLY A N 1
ATOM 611 C CA . GLY A 1 83 ? 13.061 9.967 -10.146 1.00 83.50 83 GLY A CA 1
ATOM 612 C C . GLY A 1 83 ? 1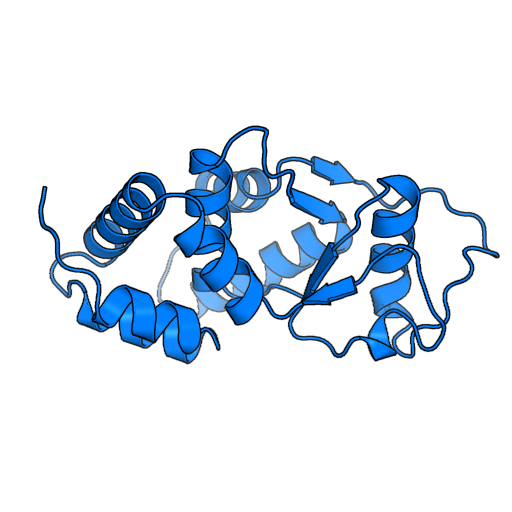2.385 8.625 -9.864 1.00 83.50 83 GLY A C 1
ATOM 613 O O . GLY A 1 83 ? 12.833 7.893 -8.986 1.00 83.50 83 GLY A O 1
ATOM 614 N N . ASP A 1 84 ? 11.381 8.243 -10.656 1.00 87.38 84 ASP A N 1
ATOM 615 C CA . ASP A 1 84 ? 10.671 6.968 -10.524 1.00 87.38 84 ASP A CA 1
ATOM 616 C C . ASP A 1 84 ? 11.404 5.801 -11.231 1.00 87.38 84 ASP A C 1
ATOM 618 O O . ASP A 1 84 ? 10.991 4.640 -11.097 1.00 87.38 84 ASP A O 1
ATOM 622 N N . ARG A 1 85 ? 12.540 6.053 -11.914 1.00 87.25 85 ARG A N 1
ATOM 623 C CA . ARG A 1 85 ? 13.345 5.021 -12.605 1.00 87.25 85 ARG A CA 1
ATOM 624 C C . ARG A 1 85 ? 13.744 3.875 -11.678 1.00 87.25 85 ARG A C 1
ATOM 626 O O . ARG A 1 85 ? 13.597 2.708 -12.032 1.00 87.25 85 ARG A O 1
ATOM 633 N N . HIS A 1 86 ? 14.155 4.177 -10.447 1.00 84.50 86 HIS A N 1
ATOM 634 C CA . HIS A 1 86 ? 14.551 3.136 -9.494 1.00 84.50 86 HIS A CA 1
ATOM 635 C C . HIS A 1 86 ? 13.377 2.209 -9.109 1.00 84.50 86 HIS A C 1
ATOM 637 O O . HIS A 1 86 ? 13.596 1.071 -8.696 1.00 84.50 86 HIS A O 1
ATOM 643 N N . ILE A 1 87 ? 12.123 2.674 -9.211 1.00 87.31 87 ILE A N 1
ATOM 644 C CA . ILE A 1 87 ? 10.923 1.862 -8.949 1.00 87.31 87 ILE A CA 1
ATOM 645 C C . ILE A 1 87 ? 10.677 0.919 -10.126 1.00 87.31 87 ILE A C 1
ATOM 647 O O . ILE A 1 87 ? 10.373 -0.254 -9.914 1.00 87.31 87 ILE A O 1
ATOM 651 N N . HIS A 1 88 ? 10.863 1.400 -11.357 1.00 88.12 88 HIS A N 1
ATOM 652 C CA . HIS A 1 88 ? 10.812 0.555 -12.547 1.00 88.12 88 HIS A CA 1
ATOM 653 C C . HIS A 1 88 ? 11.857 -0.562 -12.475 1.00 88.12 88 HIS A C 1
ATOM 655 O O . HIS A 1 88 ? 11.513 -1.738 -12.597 1.00 88.12 88 HIS A O 1
ATOM 661 N N . GLN A 1 89 ? 13.109 -0.203 -12.190 1.00 86.94 89 GLN A N 1
ATOM 662 C CA . GLN A 1 89 ? 14.205 -1.155 -12.020 1.00 86.94 89 GLN A CA 1
ATOM 663 C C . GLN A 1 89 ? 13.878 -2.198 -10.940 1.00 86.94 89 GLN A C 1
ATOM 665 O O . GLN A 1 89 ? 14.156 -3.385 -11.102 1.00 86.94 89 GLN A O 1
ATOM 670 N N . ALA A 1 90 ? 13.247 -1.770 -9.841 1.00 85.75 90 ALA A N 1
ATOM 671 C CA . ALA A 1 90 ? 12.860 -2.653 -8.746 1.00 85.75 90 ALA A CA 1
ATOM 672 C C . ALA A 1 90 ? 11.783 -3.647 -9.166 1.00 85.75 90 ALA A C 1
ATOM 674 O O . ALA A 1 90 ? 11.878 -4.835 -8.853 1.00 85.75 90 ALA A O 1
ATOM 675 N N . ALA A 1 91 ? 10.772 -3.171 -9.891 1.00 88.06 91 ALA A N 1
ATOM 676 C CA . ALA A 1 91 ? 9.717 -4.022 -10.409 1.00 88.06 91 ALA A CA 1
ATOM 677 C C . ALA A 1 91 ? 10.272 -5.057 -11.397 1.00 88.06 91 ALA A C 1
ATOM 679 O O . ALA A 1 91 ? 9.942 -6.236 -11.279 1.00 88.06 91 ALA A O 1
ATOM 680 N N . ALA A 1 92 ? 11.173 -4.644 -12.295 1.00 86.75 92 ALA A N 1
ATOM 681 C CA . ALA A 1 92 ? 11.838 -5.533 -13.243 1.00 86.75 92 ALA A CA 1
ATOM 682 C C . ALA A 1 92 ? 12.697 -6.597 -12.536 1.00 86.75 92 ALA A C 1
ATOM 684 O O . ALA A 1 92 ? 12.497 -7.791 -12.752 1.00 86.75 92 ALA A O 1
ATOM 685 N N . ALA A 1 93 ? 13.585 -6.185 -11.625 1.00 85.25 93 ALA A N 1
ATOM 686 C CA . ALA A 1 93 ? 14.503 -7.087 -10.925 1.00 85.25 93 ALA A CA 1
ATOM 687 C C . ALA A 1 93 ? 13.792 -8.106 -10.017 1.00 85.25 93 ALA A C 1
ATOM 689 O O . ALA A 1 93 ? 14.309 -9.192 -9.767 1.00 85.25 93 ALA A O 1
ATOM 690 N N . THR A 1 94 ? 12.610 -7.762 -9.503 1.00 83.44 94 THR A N 1
ATOM 691 C CA . THR A 1 94 ? 11.857 -8.617 -8.571 1.00 83.44 94 THR A CA 1
ATOM 692 C C . THR A 1 94 ? 10.694 -9.359 -9.223 1.00 83.44 94 THR A C 1
ATOM 694 O O . THR A 1 94 ? 10.027 -10.151 -8.555 1.00 83.44 94 THR A O 1
ATOM 697 N N . GLY A 1 95 ? 10.434 -9.107 -10.510 1.00 87.44 95 GLY A N 1
ATOM 698 C CA . GLY A 1 95 ? 9.268 -9.633 -11.218 1.00 87.44 95 GLY A CA 1
ATOM 699 C C . GLY A 1 95 ? 7.937 -9.138 -10.640 1.00 87.44 95 GLY A C 1
ATOM 700 O O . GLY A 1 95 ? 6.920 -9.830 -10.750 1.00 87.44 95 GLY A O 1
ATOM 701 N N . ALA A 1 96 ? 7.925 -7.975 -9.979 1.00 88.56 96 ALA A N 1
ATOM 702 C CA . ALA A 1 96 ? 6.712 -7.431 -9.387 1.00 88.56 96 ALA A CA 1
ATOM 703 C C . ALA A 1 96 ? 5.700 -7.105 -10.490 1.00 88.56 96 ALA A C 1
ATOM 705 O O . ALA A 1 96 ? 5.988 -6.346 -11.407 1.00 88.56 96 ALA A O 1
ATOM 706 N N . ARG A 1 97 ? 4.485 -7.648 -10.378 1.00 91.19 97 ARG A N 1
ATOM 707 C CA . ARG A 1 97 ? 3.396 -7.406 -11.345 1.00 91.19 97 ARG A CA 1
ATOM 708 C C . ARG A 1 97 ? 2.576 -6.154 -11.036 1.00 91.19 97 ARG A C 1
ATOM 710 O O . ARG A 1 97 ? 1.708 -5.769 -11.821 1.00 91.19 97 ARG A O 1
ATOM 717 N N . LEU A 1 98 ? 2.819 -5.537 -9.880 1.00 91.75 98 LEU A N 1
ATOM 718 C CA . LEU A 1 98 ? 2.060 -4.394 -9.402 1.00 91.75 98 LEU A CA 1
ATOM 719 C C . LEU A 1 98 ? 2.949 -3.378 -8.683 1.00 91.75 98 LEU A C 1
ATOM 721 O O . LEU A 1 98 ? 3.645 -3.721 -7.731 1.00 91.75 98 LEU A O 1
ATOM 725 N N . ILE A 1 99 ? 2.843 -2.116 -9.094 1.00 92.12 99 ILE A N 1
ATOM 726 C CA . ILE A 1 99 ? 3.350 -0.948 -8.374 1.00 92.12 99 ILE A CA 1
ATOM 727 C C . ILE A 1 99 ? 2.166 -0.250 -7.706 1.00 92.12 99 ILE A C 1
ATOM 729 O O . ILE A 1 99 ? 1.184 0.108 -8.360 1.00 92.12 99 ILE A O 1
ATOM 733 N N . VAL A 1 100 ? 2.269 -0.014 -6.399 1.00 90.69 100 VAL A N 1
ATOM 734 C CA . VAL A 1 100 ? 1.261 0.729 -5.636 1.00 90.69 100 VAL A CA 1
ATOM 735 C C . VAL A 1 100 ? 1.745 2.163 -5.427 1.00 90.69 100 VAL A C 1
ATOM 737 O O . VAL A 1 100 ? 2.696 2.402 -4.685 1.00 90.69 100 VAL A O 1
ATOM 740 N N . SER A 1 101 ? 1.107 3.136 -6.083 1.00 90.31 101 SER A N 1
ATOM 741 C CA . SER A 1 101 ? 1.518 4.546 -6.010 1.00 90.31 101 SER A CA 1
ATOM 742 C C . SER A 1 101 ? 0.357 5.518 -6.219 1.00 90.31 101 SER A C 1
ATOM 744 O O . SER A 1 101 ? -0.629 5.212 -6.882 1.00 90.31 101 SER A O 1
ATOM 746 N N . PHE A 1 102 ? 0.487 6.722 -5.653 1.00 88.81 102 PHE A N 1
ATOM 747 C CA . PHE A 1 102 ? -0.387 7.859 -5.966 1.00 88.81 102 PHE A CA 1
ATOM 748 C C . PHE A 1 102 ? -0.012 8.572 -7.279 1.00 88.81 102 PHE A C 1
ATOM 750 O O . PHE A 1 102 ? -0.790 9.412 -7.734 1.00 88.81 102 PHE A O 1
ATOM 757 N N . ASN A 1 103 ? 1.157 8.260 -7.848 1.00 89.75 103 ASN A N 1
ATOM 758 C CA . ASN A 1 103 ? 1.636 8.791 -9.128 1.00 89.75 103 ASN A CA 1
ATOM 759 C C . ASN A 1 103 ? 0.851 8.156 -10.289 1.00 89.75 103 ASN A C 1
ATOM 761 O O . ASN A 1 103 ? 0.208 7.112 -10.126 1.00 89.75 103 ASN A O 1
ATOM 765 N N . LYS A 1 104 ? 0.877 8.789 -11.461 1.00 89.50 104 LYS A N 1
ATOM 766 C CA . LYS A 1 104 ? 0.191 8.275 -12.651 1.00 89.50 104 LYS A CA 1
ATOM 767 C C . LYS A 1 104 ? 0.989 7.110 -13.247 1.00 89.50 104 LYS A C 1
ATOM 769 O O . LYS A 1 104 ? 2.211 7.109 -13.156 1.00 89.50 104 LYS A O 1
ATOM 774 N N . PRO A 1 105 ? 0.341 6.150 -13.934 1.00 90.19 105 PRO A N 1
ATOM 775 C CA . PRO A 1 105 ? 1.062 5.078 -14.624 1.00 90.19 105 PRO A CA 1
ATOM 776 C C . PRO A 1 105 ? 2.141 5.591 -15.591 1.00 90.19 105 PRO A C 1
ATOM 778 O O . PRO A 1 105 ? 3.236 5.041 -15.629 1.00 90.19 105 PRO A O 1
ATOM 781 N N . SER A 1 106 ? 1.858 6.704 -16.283 1.00 91.44 106 SER A N 1
ATOM 782 C CA . SER A 1 106 ? 2.784 7.382 -17.203 1.00 91.44 106 SER A CA 1
ATOM 783 C C . SER A 1 106 ? 4.078 7.873 -16.560 1.00 91.44 106 SER A C 1
ATOM 785 O O . SER A 1 106 ? 5.045 8.135 -17.271 1.00 91.44 106 SER A O 1
ATOM 787 N N . ASP A 1 107 ? 4.090 8.045 -15.240 1.00 89.69 107 ASP A N 1
ATOM 788 C CA . ASP A 1 107 ? 5.275 8.497 -14.512 1.00 89.69 107 ASP A CA 1
ATOM 789 C C . ASP A 1 107 ? 6.309 7.356 -14.450 1.00 89.69 107 ASP A C 1
ATOM 791 O O . ASP A 1 107 ? 7.506 7.612 -14.511 1.00 89.69 107 ASP A O 1
ATOM 795 N N . PHE A 1 108 ? 5.843 6.099 -14.487 1.00 88.69 108 PHE A N 1
ATOM 796 C CA . PHE A 1 108 ? 6.664 4.882 -14.459 1.00 88.69 108 PHE A CA 1
ATOM 797 C C . PHE A 1 108 ? 6.956 4.293 -15.843 1.00 88.69 108 PHE A C 1
ATOM 799 O O . PHE A 1 108 ? 8.031 3.737 -16.071 1.00 88.69 108 PHE A O 1
ATOM 806 N N . ALA A 1 109 ? 5.991 4.369 -16.759 1.00 89.06 109 ALA A N 1
ATOM 807 C CA . ALA A 1 109 ? 6.144 3.897 -18.129 1.00 89.06 109 ALA A CA 1
ATOM 808 C C . ALA A 1 109 ? 5.078 4.502 -19.046 1.00 89.06 109 ALA A C 1
ATOM 810 O O . ALA A 1 109 ? 3.903 4.569 -18.680 1.00 89.06 109 ALA A O 1
ATOM 811 N N . VAL A 1 110 ? 5.469 4.902 -20.259 1.00 88.31 110 VAL A N 1
ATOM 812 C CA . VAL A 1 110 ? 4.509 5.258 -21.321 1.00 88.31 110 VAL A CA 1
ATOM 813 C C . VAL A 1 110 ? 4.240 4.105 -22.288 1.00 88.31 110 VAL A C 1
ATOM 815 O O . VAL A 1 110 ? 3.211 4.106 -22.960 1.00 88.31 110 VAL A O 1
ATOM 818 N N . ALA A 1 111 ? 5.140 3.122 -22.345 1.00 84.38 111 ALA A N 1
ATOM 819 C CA . ALA A 1 111 ? 4.981 1.891 -23.113 1.00 84.38 111 ALA A CA 1
ATOM 820 C C . ALA A 1 111 ? 4.480 0.739 -22.215 1.00 84.38 111 ALA A C 1
ATOM 822 O O . ALA A 1 111 ? 4.602 0.826 -20.989 1.00 84.38 111 ALA A O 1
ATOM 823 N N . PRO A 1 112 ? 3.924 -0.347 -22.787 1.00 83.38 112 PRO A N 1
ATOM 824 C CA . PRO A 1 112 ? 3.572 -1.538 -22.018 1.00 83.38 112 PRO A CA 1
ATOM 825 C C . PRO A 1 112 ? 4.770 -2.098 -21.240 1.00 83.38 112 PRO A C 1
ATOM 827 O O . PRO A 1 112 ? 5.873 -2.196 -21.771 1.00 83.38 112 PRO A O 1
ATOM 830 N N . THR A 1 113 ? 4.537 -2.504 -19.993 1.00 86.00 113 THR A N 1
ATOM 831 C CA . THR A 1 113 ? 5.537 -3.138 -19.122 1.00 86.00 113 THR A CA 1
ATOM 832 C C . THR A 1 113 ? 4.993 -4.437 -18.527 1.00 86.00 113 THR A C 1
ATOM 834 O O . THR A 1 113 ? 3.815 -4.765 -18.668 1.00 86.00 113 THR A O 1
ATOM 837 N N . GLY A 1 114 ? 5.850 -5.190 -17.830 1.00 87.94 114 GLY A N 1
ATOM 838 C CA . GLY A 1 114 ? 5.456 -6.400 -17.097 1.00 87.94 114 GLY A CA 1
ATOM 839 C C . GLY A 1 114 ? 4.656 -6.147 -15.809 1.00 87.94 114 GLY A C 1
ATOM 840 O O . GLY A 1 114 ? 4.294 -7.105 -15.124 1.00 87.94 114 GLY A O 1
ATOM 841 N N . TYR A 1 115 ? 4.383 -4.885 -15.461 1.00 92.56 115 TYR A N 1
ATOM 842 C CA . TYR A 1 115 ? 3.648 -4.504 -14.259 1.00 92.56 115 TYR A CA 1
ATOM 843 C C . TYR A 1 115 ? 2.495 -3.554 -14.564 1.00 92.56 115 TYR A C 1
ATOM 845 O O . TYR A 1 115 ? 2.456 -2.861 -15.575 1.00 92.56 115 TYR A O 1
ATOM 853 N N . THR A 1 116 ? 1.559 -3.477 -13.627 1.00 93.50 116 THR A N 1
ATOM 854 C CA . THR A 1 116 ? 0.501 -2.465 -13.626 1.00 93.50 116 THR A CA 1
ATOM 855 C C . THR A 1 116 ? 0.702 -1.494 -12.472 1.00 93.50 116 THR A C 1
ATOM 857 O O . THR A 1 116 ? 1.350 -1.819 -11.478 1.00 93.50 116 THR A O 1
ATOM 860 N N . VAL A 1 117 ? 0.159 -0.284 -12.593 1.00 93.31 117 VAL A N 1
ATOM 861 C CA . VAL A 1 117 ? 0.199 0.721 -11.525 1.00 93.31 117 VAL A CA 1
ATOM 862 C C . VAL A 1 117 ? -1.203 0.865 -10.946 1.00 93.31 117 VAL A C 1
ATOM 864 O O . VAL A 1 117 ? -2.162 1.112 -11.677 1.00 93.31 117 VAL A O 1
ATOM 867 N N . MET A 1 118 ? -1.334 0.706 -9.630 1.00 93.62 118 MET A N 1
ATOM 868 C CA . MET A 1 118 ? -2.607 0.793 -8.914 1.00 93.62 118 MET A CA 1
ATOM 869 C C . MET A 1 118 ? -2.527 1.825 -7.794 1.00 93.62 118 MET A C 1
ATOM 871 O O . MET A 1 118 ? -1.514 1.950 -7.104 1.00 93.62 118 MET A O 1
ATOM 875 N N . SER A 1 119 ? -3.625 2.553 -7.584 1.00 93.06 119 SER A N 1
ATOM 876 C CA . SER A 1 119 ? -3.703 3.482 -6.462 1.00 93.06 119 SER A CA 1
ATOM 877 C C . SER A 1 119 ? -3.747 2.731 -5.124 1.00 93.06 119 SER A C 1
ATOM 879 O O . SER A 1 119 ? -4.336 1.647 -5.048 1.00 93.06 119 SER A O 1
ATOM 881 N N . PRO A 1 120 ? -3.207 3.308 -4.037 1.00 92.12 120 PRO A N 1
ATOM 882 C CA . PRO A 1 120 ? -3.210 2.655 -2.730 1.00 92.12 120 PRO A CA 1
ATOM 883 C C . PRO A 1 120 ? -4.622 2.388 -2.205 1.00 92.12 120 PRO A C 1
ATOM 885 O O . PRO A 1 120 ? -4.881 1.328 -1.649 1.00 92.12 120 PRO A O 1
ATOM 888 N N . ASP A 1 121 ? -5.563 3.306 -2.448 1.00 94.56 121 ASP A N 1
ATOM 889 C CA . ASP A 1 121 ? -6.971 3.126 -2.073 1.00 94.56 121 ASP A CA 1
ATOM 890 C C . ASP A 1 121 ? -7.600 1.918 -2.771 1.00 94.56 121 ASP A C 1
ATOM 892 O O . ASP A 1 121 ? -8.301 1.124 -2.143 1.00 94.56 121 ASP A O 1
ATOM 896 N N . HIS A 1 122 ? -7.328 1.747 -4.068 1.00 94.81 122 HIS A N 1
ATOM 897 C CA . HIS A 1 122 ? -7.820 0.591 -4.806 1.00 94.81 122 HIS A CA 1
ATOM 898 C C . HIS A 1 122 ? -7.159 -0.692 -4.300 1.00 94.81 122 HIS A C 1
ATOM 900 O O . HIS A 1 122 ? -7.869 -1.639 -3.978 1.00 94.81 122 HIS A O 1
ATOM 906 N N . PHE A 1 123 ? -5.835 -0.693 -4.147 1.00 93.38 123 PHE A N 1
ATOM 907 C CA . PHE A 1 123 ? -5.086 -1.851 -3.675 1.00 93.38 123 PHE A CA 1
ATOM 908 C C . PHE A 1 123 ? -5.545 -2.322 -2.290 1.00 93.38 123 PHE A C 1
ATOM 910 O O . PHE A 1 123 ? -5.941 -3.474 -2.135 1.00 93.38 123 PHE A O 1
ATOM 917 N N . LEU A 1 124 ? -5.576 -1.430 -1.296 1.00 92.38 124 LEU A N 1
ATOM 918 C CA . LEU A 1 124 ? -5.972 -1.780 0.071 1.00 92.38 124 LEU A CA 1
ATOM 919 C C . LEU A 1 124 ? -7.442 -2.207 0.150 1.00 92.38 124 LEU A C 1
ATOM 921 O O . LEU A 1 124 ? -7.774 -3.128 0.893 1.00 92.38 124 LEU A O 1
ATOM 925 N N . THR A 1 125 ? -8.322 -1.599 -0.653 1.00 94.50 125 THR A N 1
ATOM 926 C CA . THR A 1 125 ? -9.718 -2.048 -0.764 1.00 94.50 125 THR A CA 1
ATOM 927 C C . THR A 1 125 ? -9.806 -3.453 -1.364 1.00 94.50 125 THR A C 1
ATOM 929 O O . THR A 1 125 ? -10.601 -4.262 -0.893 1.00 94.50 125 THR A O 1
ATOM 932 N N . THR A 1 126 ? -8.992 -3.784 -2.365 1.00 93.12 126 THR A N 1
ATOM 933 C CA . THR A 1 126 ? -8.929 -5.147 -2.911 1.00 93.12 126 THR A CA 1
ATOM 934 C C . THR A 1 126 ? -8.414 -6.131 -1.864 1.00 93.12 126 THR A C 1
ATOM 936 O O . THR A 1 126 ? -9.077 -7.132 -1.608 1.00 93.12 126 THR A O 1
ATOM 939 N N . CYS A 1 127 ? -7.311 -5.813 -1.180 1.00 89.88 127 CYS A N 1
ATOM 940 C CA . CYS A 1 127 ? -6.766 -6.643 -0.102 1.00 89.88 127 CYS A CA 1
ATOM 941 C C . CYS A 1 127 ? -7.790 -6.892 1.009 1.00 89.88 127 CYS A C 1
ATOM 943 O O . CYS A 1 127 ? -7.952 -8.016 1.468 1.00 89.88 127 CYS A O 1
ATOM 945 N N . SER A 1 128 ? -8.546 -5.860 1.387 1.00 90.81 128 SER A N 1
ATOM 946 C CA . SER A 1 128 ? -9.566 -5.961 2.431 1.00 90.81 128 SER A CA 1
ATOM 947 C C . SER A 1 128 ? -10.728 -6.902 2.099 1.00 90.81 128 SER A C 1
ATOM 949 O O . SER A 1 128 ? -11.514 -7.201 2.988 1.00 90.81 128 SER A O 1
ATOM 951 N N . ARG A 1 129 ? -10.879 -7.319 0.835 1.00 91.19 129 ARG A N 1
ATOM 952 C CA . ARG A 1 129 ? -11.930 -8.234 0.360 1.00 91.19 129 ARG A CA 1
ATOM 953 C C . ARG A 1 129 ? -11.444 -9.673 0.193 1.00 91.19 129 ARG A C 1
ATOM 955 O O . ARG A 1 129 ? -12.247 -10.527 -0.155 1.00 91.19 129 ARG A O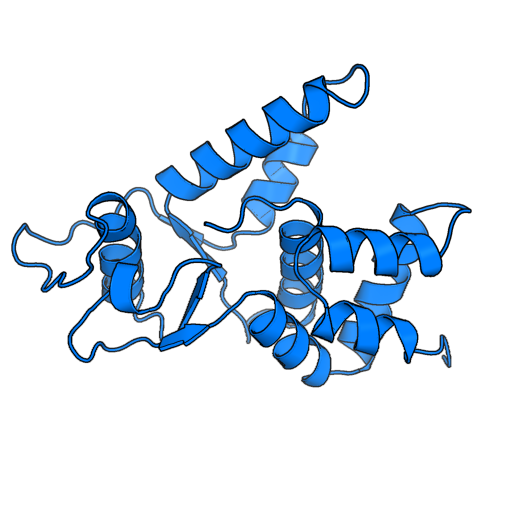 1
ATOM 962 N N . ILE A 1 130 ? -10.148 -9.926 0.378 1.00 87.75 130 ILE A N 1
ATOM 963 C CA . ILE A 1 130 ? -9.576 -11.273 0.263 1.00 87.75 130 ILE A CA 1
ATOM 964 C C . ILE A 1 130 ? -10.088 -12.159 1.400 1.00 87.75 130 ILE A C 1
ATOM 966 O O . ILE A 1 130 ? -10.412 -13.319 1.172 1.00 87.75 130 ILE A O 1
ATOM 970 N N . ASP A 1 131 ? -10.153 -11.602 2.608 1.00 87.56 131 ASP A N 1
ATOM 971 C CA . ASP A 1 131 ? -10.563 -12.303 3.818 1.00 87.56 131 ASP A CA 1
ATOM 972 C C . ASP A 1 131 ? -11.190 -11.296 4.800 1.00 87.56 131 ASP A C 1
ATOM 974 O O . ASP A 1 131 ? -10.553 -10.319 5.215 1.00 87.56 131 ASP A O 1
ATOM 978 N N . ASP A 1 132 ? -12.460 -11.515 5.147 1.00 89.94 132 ASP A N 1
ATOM 979 C CA . ASP A 1 132 ? -13.209 -10.630 6.040 1.00 89.94 132 ASP A CA 1
ATOM 980 C C . ASP A 1 132 ? -12.704 -10.693 7.492 1.00 89.94 132 ASP A C 1
ATOM 982 O O . ASP A 1 132 ? -12.762 -9.680 8.192 1.00 89.94 132 ASP A O 1
ATOM 986 N N . ALA A 1 133 ? -12.142 -11.820 7.946 1.00 88.69 133 ALA A N 1
ATOM 987 C CA . ALA A 1 133 ? -11.564 -11.946 9.285 1.00 88.69 133 ALA A CA 1
ATOM 988 C C . ALA A 1 133 ? -10.253 -11.153 9.399 1.00 88.69 133 ALA A C 1
ATOM 990 O O . ALA A 1 133 ? -10.033 -10.442 10.387 1.00 88.69 133 ALA A O 1
ATOM 991 N N . VAL A 1 134 ? -9.418 -11.200 8.356 1.00 86.31 134 VAL A N 1
ATOM 992 C CA . VAL A 1 134 ? -8.217 -10.354 8.238 1.00 86.31 134 VAL A CA 1
ATOM 993 C C . VAL A 1 134 ? -8.598 -8.876 8.266 1.00 86.31 134 VAL A C 1
ATOM 995 O O . VAL A 1 134 ? -8.008 -8.084 9.009 1.00 86.31 134 VAL A O 1
ATOM 998 N N . PHE A 1 135 ? -9.615 -8.495 7.494 1.00 91.94 135 PHE A N 1
ATOM 999 C CA . PHE A 1 135 ? -10.086 -7.118 7.463 1.00 91.94 135 PHE A CA 1
ATOM 1000 C C . PHE A 1 135 ? -10.669 -6.661 8.809 1.00 91.94 135 PHE A C 1
ATOM 1002 O O . PHE A 1 135 ? -10.355 -5.557 9.258 1.00 91.94 135 PHE A O 1
ATOM 1009 N N . ALA A 1 136 ? -11.455 -7.504 9.484 1.00 91.31 136 ALA A N 1
ATOM 1010 C CA . ALA A 1 136 ? -11.994 -7.213 10.811 1.00 91.31 136 ALA A CA 1
ATOM 1011 C C . ALA A 1 136 ? -10.881 -7.028 11.855 1.00 91.31 136 ALA A C 1
ATOM 1013 O O . ALA A 1 136 ? -10.926 -6.087 12.648 1.00 91.31 136 ALA A O 1
ATOM 1014 N N . SER A 1 137 ? -9.840 -7.866 11.815 1.00 87.12 137 SER A N 1
ATOM 1015 C CA . SER A 1 137 ? -8.661 -7.729 12.678 1.00 87.12 137 SER A CA 1
ATOM 1016 C C . SER A 1 137 ? -7.947 -6.387 12.468 1.00 87.12 137 SER A C 1
ATOM 1018 O O . SER A 1 137 ? -7.670 -5.667 13.431 1.00 87.12 137 SER A O 1
ATOM 1020 N N . ALA A 1 138 ? -7.731 -5.990 11.208 1.00 88.56 138 ALA A N 1
ATOM 1021 C CA . ALA A 1 138 ? -7.151 -4.689 10.879 1.00 88.56 138 ALA A CA 1
ATOM 1022 C C . ALA A 1 138 ? -8.027 -3.523 11.375 1.00 88.56 138 ALA A C 1
ATOM 1024 O O . ALA A 1 138 ? -7.501 -2.571 11.953 1.00 88.56 138 ALA A O 1
ATO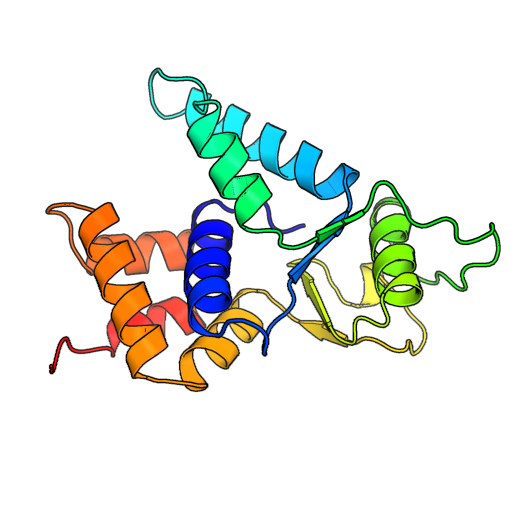M 1025 N N . CYS A 1 139 ? -9.353 -3.618 11.215 1.00 90.38 139 CYS A N 1
ATOM 1026 C CA . CYS A 1 139 ? -10.295 -2.613 11.714 1.00 90.38 139 CYS A CA 1
ATOM 1027 C C . CYS A 1 139 ? -10.214 -2.457 13.236 1.00 90.38 139 CYS A C 1
ATOM 1029 O O . CYS A 1 139 ? -10.064 -1.335 13.721 1.00 90.38 139 CYS A O 1
ATOM 1031 N N . ARG A 1 140 ? -10.264 -3.563 13.991 1.00 89.12 140 ARG A N 1
ATOM 1032 C CA . ARG A 1 140 ? -10.157 -3.534 15.459 1.00 89.12 140 ARG A CA 1
ATOM 1033 C C . ARG A 1 140 ? -8.848 -2.911 15.923 1.00 89.12 140 ARG A C 1
ATOM 1035 O O . ARG A 1 140 ? -8.859 -2.072 16.817 1.00 89.12 140 ARG A O 1
ATOM 1042 N N . ALA A 1 141 ? -7.734 -3.266 15.291 1.00 85.44 141 ALA A N 1
ATOM 1043 C CA . ALA A 1 141 ? -6.432 -2.742 15.678 1.00 85.44 141 ALA A CA 1
ATOM 1044 C C . ALA A 1 141 ? -6.284 -1.234 15.392 1.00 85.44 141 ALA A C 1
ATOM 1046 O O . ALA A 1 141 ? -5.686 -0.512 16.187 1.00 85.44 141 ALA A O 1
ATOM 1047 N N . GLU A 1 142 ? -6.862 -0.740 14.294 1.00 86.69 142 GLU A N 1
ATOM 1048 C CA . GLU A 1 142 ? -6.894 0.693 13.972 1.00 86.69 142 GLU A CA 1
ATOM 1049 C C . GLU A 1 142 ? -7.814 1.486 14.903 1.00 86.69 142 GLU A C 1
ATOM 1051 O O . GLU A 1 142 ? -7.475 2.597 15.306 1.00 86.69 142 GLU A O 1
ATOM 1056 N N . ILE A 1 143 ? -8.956 0.911 15.284 1.00 88.44 143 ILE A N 1
ATOM 1057 C CA . ILE A 1 143 ? -9.872 1.515 16.257 1.00 88.44 143 ILE A CA 1
ATOM 1058 C C . ILE A 1 143 ? -9.218 1.570 17.639 1.00 88.44 143 ILE A C 1
ATOM 1060 O O . ILE A 1 143 ? -9.233 2.623 18.268 1.00 88.44 143 ILE A O 1
ATOM 1064 N N . ALA A 1 144 ? -8.575 0.485 18.079 1.00 84.88 144 ALA A N 1
ATOM 1065 C CA . ALA A 1 144 ? -7.825 0.462 19.332 1.00 84.88 144 ALA A CA 1
ATOM 1066 C C . ALA A 1 144 ? -6.692 1.505 19.334 1.00 84.88 144 ALA A C 1
ATOM 1068 O O . ALA A 1 144 ? -6.532 2.242 20.304 1.00 84.88 144 ALA A O 1
ATOM 1069 N N . ALA A 1 145 ? -5.953 1.636 18.226 1.00 79.88 145 ALA A N 1
ATOM 1070 C CA . ALA A 1 145 ? -4.904 2.648 18.069 1.00 79.88 145 ALA A CA 1
ATOM 1071 C C . ALA A 1 145 ? -5.442 4.091 17.979 1.00 79.88 145 ALA A C 1
ATOM 1073 O O . ALA A 1 145 ? -4.710 5.043 18.251 1.00 79.88 145 ALA A O 1
ATOM 1074 N N . ALA A 1 146 ? -6.707 4.280 17.592 1.00 79.25 146 ALA A N 1
ATOM 1075 C CA . ALA A 1 146 ? -7.380 5.576 17.643 1.00 79.25 146 ALA A CA 1
ATOM 1076 C C . ALA A 1 146 ? -7.844 5.958 19.063 1.00 79.25 146 ALA A C 1
ATOM 1078 O O . ALA A 1 146 ? -8.212 7.111 19.282 1.00 79.25 146 ALA A O 1
ATOM 1079 N N . GLY A 1 147 ? -7.795 5.028 20.023 1.00 77.62 147 GLY A N 1
ATOM 1080 C CA . GLY A 1 147 ? -8.237 5.246 21.396 1.00 77.62 147 GLY A CA 1
ATOM 1081 C C . GLY A 1 147 ? -9.749 5.467 21.501 1.00 77.62 147 GLY A C 1
ATOM 1082 O O . GLY A 1 147 ? -10.527 4.998 20.669 1.00 77.62 147 GLY A O 1
ATOM 1083 N N . GLY A 1 148 ? -10.173 6.213 22.524 1.00 69.00 148 GLY A N 1
ATOM 1084 C CA . GLY A 1 148 ? -11.591 6.472 22.820 1.00 69.00 148 GLY A CA 1
ATOM 1085 C C . GLY A 1 148 ? -12.366 7.236 21.736 1.00 69.00 148 GLY A C 1
ATOM 1086 O O . GLY A 1 148 ? -13.587 7.318 21.814 1.00 69.00 148 GLY A O 1
ATOM 1087 N N . GLU A 1 149 ? -11.693 7.771 20.711 1.00 75.50 149 GLU A N 1
ATOM 1088 C CA . GLU A 1 149 ? -12.339 8.457 19.581 1.00 75.50 149 GLU A CA 1
ATOM 1089 C C . GLU A 1 149 ? -12.975 7.486 18.565 1.00 75.50 149 GLU A C 1
ATOM 1091 O O . GLU A 1 149 ? -13.834 7.863 17.761 1.00 75.50 149 GLU A O 1
ATOM 1096 N N . GLY A 1 150 ? -12.560 6.216 18.597 1.00 86.00 150 GLY A N 1
ATOM 1097 C CA . GLY A 1 150 ? -13.215 5.123 17.894 1.00 86.00 150 GLY A CA 1
ATOM 1098 C C . GLY A 1 150 ? -13.197 5.199 16.360 1.00 86.00 150 GLY A C 1
ATOM 1099 O O . GLY A 1 150 ? -12.329 5.785 15.707 1.00 86.00 150 GLY A O 1
ATOM 1100 N N . LYS A 1 151 ? -14.193 4.543 15.757 1.00 90.44 151 LYS A N 1
ATOM 1101 C CA . LYS A 1 151 ? -14.295 4.275 14.312 1.00 90.44 151 LYS A CA 1
ATOM 1102 C C . LYS A 1 151 ? -14.378 5.534 13.439 1.00 90.44 151 LYS A C 1
ATOM 1104 O O . LYS A 1 151 ? -13.834 5.554 12.333 1.00 90.44 151 LYS A O 1
ATOM 1109 N N . THR A 1 152 ? -15.029 6.593 13.918 1.00 91.44 152 THR A N 1
ATOM 1110 C CA . THR A 1 152 ? -15.184 7.855 13.173 1.00 91.44 152 THR A CA 1
ATOM 1111 C C . THR A 1 152 ? -13.832 8.508 12.890 1.00 91.44 152 THR A C 1
ATOM 1113 O O . THR A 1 152 ? -13.584 8.951 11.765 1.00 91.44 152 THR A O 1
ATOM 1116 N N . THR A 1 153 ? -12.918 8.495 13.862 1.00 90.31 153 THR A N 1
ATOM 1117 C CA . THR A 1 153 ? -11.560 9.021 13.682 1.00 90.31 153 THR A CA 1
ATOM 1118 C C . THR A 1 153 ? -10.784 8.238 12.626 1.00 90.31 153 THR A C 1
ATOM 1120 O O . THR A 1 153 ? -10.133 8.847 11.771 1.00 90.31 153 THR A O 1
ATOM 1123 N N . VAL A 1 154 ? -10.896 6.906 12.607 1.00 90.81 154 VAL A N 1
ATOM 1124 C CA . VAL A 1 154 ? -10.256 6.061 11.583 1.00 90.81 154 VAL A CA 1
ATOM 1125 C C . VAL A 1 154 ? -10.745 6.435 10.179 1.00 90.81 154 VAL A C 1
ATOM 1127 O O . VAL A 1 154 ? -9.936 6.668 9.280 1.00 90.81 154 VAL A O 1
ATOM 1130 N N . ILE A 1 155 ? -12.060 6.586 9.990 1.00 93.94 155 ILE A N 1
ATOM 1131 C CA . ILE A 1 155 ? -12.656 6.976 8.699 1.00 93.94 155 ILE A CA 1
ATOM 1132 C C . ILE A 1 155 ? -12.138 8.347 8.240 1.00 93.94 155 ILE A C 1
ATOM 1134 O O . ILE A 1 155 ? -11.795 8.524 7.066 1.00 93.94 155 ILE A O 1
ATOM 1138 N N . THR A 1 156 ? -12.046 9.318 9.150 1.00 92.12 156 THR A N 1
ATOM 1139 C CA . THR A 1 156 ? -11.523 10.658 8.848 1.00 92.12 156 THR A CA 1
ATOM 1140 C C . THR A 1 156 ? -10.049 10.610 8.445 1.00 92.12 156 THR A C 1
ATOM 1142 O O . THR A 1 156 ? -9.672 11.196 7.427 1.00 92.12 156 THR A O 1
ATOM 1145 N N . ARG A 1 157 ? -9.218 9.849 9.173 1.00 89.94 157 ARG A N 1
ATOM 1146 C CA . ARG A 1 157 ? -7.795 9.645 8.842 1.00 89.94 157 ARG A CA 1
ATOM 1147 C C . ARG A 1 157 ? -7.618 8.980 7.476 1.00 89.94 157 ARG A C 1
ATOM 1149 O O . ARG A 1 157 ? -6.749 9.398 6.713 1.00 89.94 157 ARG A O 1
ATOM 1156 N N . LEU A 1 158 ? -8.455 7.997 7.135 1.00 92.56 158 LEU A N 1
ATOM 1157 C CA . LEU A 1 158 ? -8.446 7.338 5.824 1.00 92.56 158 LEU A CA 1
ATOM 1158 C C . LEU A 1 158 ? -8.782 8.314 4.689 1.00 92.56 158 LEU A C 1
ATOM 1160 O O . LEU A 1 158 ? -8.080 8.356 3.679 1.00 92.56 158 LEU A O 1
ATOM 1164 N N . ARG A 1 159 ? -9.808 9.156 4.859 1.00 93.38 159 ARG A N 1
ATOM 1165 C CA . ARG A 1 159 ? -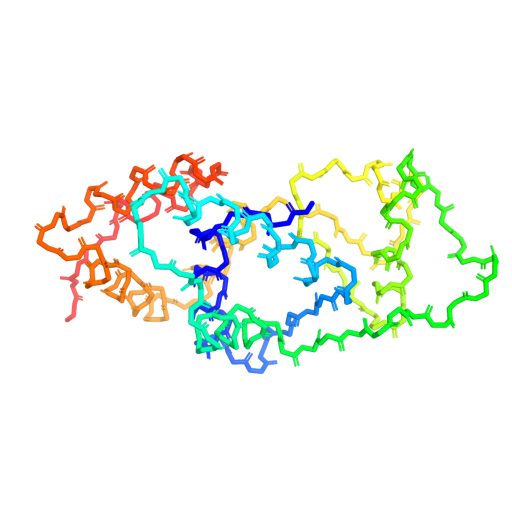10.160 10.185 3.864 1.00 93.38 159 ARG A CA 1
ATOM 1166 C C . ARG A 1 159 ? -9.032 11.197 3.671 1.00 93.38 159 ARG A C 1
ATOM 1168 O O . ARG A 1 159 ? -8.664 11.469 2.530 1.00 93.38 159 ARG A O 1
ATOM 1175 N N . ALA A 1 160 ? -8.437 11.683 4.762 1.00 89.25 160 ALA A N 1
ATOM 1176 C CA . ALA A 1 160 ? -7.289 12.590 4.712 1.00 89.25 160 ALA A CA 1
ATOM 1177 C C . ALA A 1 160 ? -6.066 11.948 4.029 1.00 89.25 160 ALA A C 1
ATOM 1179 O O . ALA A 1 160 ? -5.325 12.614 3.310 1.00 89.25 160 ALA A O 1
ATOM 1180 N N . ALA A 1 161 ? -5.895 10.633 4.180 1.00 87.25 161 ALA A N 1
ATOM 1181 C CA . ALA A 1 161 ? -4.864 9.847 3.508 1.00 87.25 161 ALA A CA 1
ATOM 1182 C C . ALA A 1 161 ? -5.170 9.521 2.033 1.00 87.25 161 ALA A C 1
ATOM 1184 O O . ALA A 1 161 ? -4.417 8.764 1.421 1.00 87.25 161 ALA A O 1
ATOM 1185 N N . ARG A 1 162 ? -6.244 10.082 1.454 1.00 93.19 162 ARG A N 1
ATOM 1186 C CA . ARG A 1 162 ? -6.724 9.801 0.089 1.00 93.19 162 ARG A CA 1
ATOM 1187 C C . ARG A 1 162 ? -7.124 8.332 -0.118 1.00 93.19 162 ARG A C 1
ATOM 1189 O O . ARG A 1 162 ? -6.926 7.791 -1.205 1.00 93.19 162 ARG A O 1
ATOM 1196 N N . LEU A 1 163 ? -7.729 7.713 0.903 1.00 94.56 163 LEU A N 1
ATOM 1197 C CA . LEU A 1 163 ? -8.243 6.334 0.891 1.00 94.56 163 LEU A CA 1
ATOM 1198 C C . LEU A 1 163 ? -9.787 6.270 1.026 1.00 94.56 163 LEU A C 1
ATOM 1200 O O . LEU A 1 163 ? -10.310 5.683 1.980 1.00 94.56 163 LEU A O 1
ATOM 1204 N N . PRO A 1 164 ? -10.565 6.927 0.140 1.00 96.69 164 PRO A N 1
ATOM 1205 C CA . PRO A 1 164 ? -12.015 7.029 0.297 1.00 96.69 164 PRO A CA 1
ATOM 1206 C C . PRO A 1 164 ? -12.772 5.705 0.124 1.00 96.69 164 PRO A C 1
ATOM 1208 O O . PRO A 1 164 ? -13.828 5.550 0.742 1.00 96.69 164 PRO A O 1
ATOM 1211 N N . ARG A 1 165 ? -12.303 4.759 -0.701 1.00 96.56 165 ARG A N 1
ATOM 1212 C CA . ARG A 1 165 ? -12.968 3.455 -0.873 1.00 96.56 165 ARG A CA 1
ATOM 1213 C C . ARG A 1 165 ? -12.777 2.593 0.367 1.00 96.56 165 ARG A C 1
ATOM 1215 O O . ARG A 1 165 ? -13.759 2.039 0.866 1.00 96.56 165 ARG A O 1
ATOM 1222 N N . LEU A 1 166 ? -11.562 2.569 0.912 1.00 95.56 166 LEU A N 1
ATOM 1223 C CA . LEU A 1 166 ? -11.289 1.867 2.160 1.00 95.56 166 LEU A CA 1
ATOM 1224 C C . LEU A 1 166 ? -12.072 2.493 3.321 1.00 95.56 166 LEU A C 1
ATOM 1226 O O . LEU A 1 166 ? -12.707 1.773 4.086 1.00 95.56 166 LEU A O 1
ATOM 1230 N N . ALA A 1 167 ? -12.135 3.829 3.389 1.00 96.25 167 ALA A N 1
ATOM 1231 C CA . ALA A 1 167 ? -12.935 4.545 4.384 1.00 96.25 167 ALA A CA 1
ATOM 1232 C C . ALA A 1 167 ? -14.417 4.138 4.358 1.00 96.25 167 ALA A C 1
ATOM 1234 O O . ALA A 1 167 ? -15.022 3.960 5.413 1.00 96.25 167 ALA A O 1
ATOM 1235 N N . ARG A 1 168 ? -15.011 3.965 3.167 1.00 96.81 168 ARG A N 1
ATOM 1236 C CA . ARG A 1 168 ? -16.393 3.469 3.037 1.00 96.81 168 ARG A CA 1
ATOM 1237 C C . ARG A 1 168 ? -16.529 2.037 3.531 1.00 96.81 168 ARG A C 1
ATOM 1239 O O . ARG A 1 168 ? -17.475 1.745 4.250 1.00 96.81 168 ARG A O 1
ATOM 1246 N N . ARG A 1 169 ? -15.592 1.154 3.179 1.00 94.94 169 ARG A N 1
ATOM 1247 C CA . ARG A 1 169 ? -15.640 -0.239 3.637 1.00 94.94 169 ARG A CA 1
ATOM 1248 C C . ARG A 1 169 ? -15.559 -0.325 5.160 1.00 94.94 169 ARG A C 1
ATOM 1250 O O . ARG A 1 169 ? -16.364 -1.026 5.758 1.00 94.94 169 ARG A O 1
ATOM 1257 N N . VAL A 1 170 ? -14.656 0.440 5.778 1.00 94.50 170 VAL A N 1
ATOM 1258 C CA . VAL A 1 170 ? -14.579 0.555 7.241 1.00 94.50 170 VAL A CA 1
ATOM 1259 C C . VAL A 1 170 ? -15.884 1.113 7.799 1.00 94.50 170 VAL A C 1
ATOM 1261 O O . VAL A 1 170 ? -16.409 0.557 8.751 1.00 94.50 170 VAL A O 1
ATOM 1264 N N . ALA A 1 171 ? -16.470 2.152 7.195 1.00 94.38 171 ALA A N 1
ATOM 1265 C CA . ALA A 1 171 ? -17.757 2.694 7.637 1.00 94.38 171 ALA A CA 1
ATOM 1266 C C . ALA A 1 171 ? -18.877 1.639 7.660 1.00 94.38 171 ALA A C 1
ATOM 1268 O O . ALA A 1 171 ? -19.633 1.597 8.628 1.00 94.38 171 ALA A O 1
ATOM 1269 N N . CYS A 1 172 ? -18.931 0.751 6.666 1.00 93.38 172 CYS A N 1
ATOM 1270 C CA . CYS A 1 172 ? -19.912 -0.335 6.590 1.00 93.38 172 CYS A CA 1
ATOM 1271 C C . CYS A 1 172 ? -19.583 -1.555 7.466 1.00 93.38 172 CYS A C 1
ATOM 1273 O O . CYS A 1 172 ? -20.460 -2.382 7.682 1.00 93.38 172 CYS A O 1
ATOM 1275 N N . TRP A 1 173 ? -18.350 -1.691 7.957 1.00 92.94 173 TRP A N 1
ATOM 1276 C CA . TRP A 1 173 ? -17.954 -2.824 8.794 1.00 92.94 173 TRP A CA 1
ATOM 1277 C C . TRP A 1 173 ? -18.623 -2.764 10.171 1.00 92.94 173 TRP A C 1
ATOM 1279 O O . TRP A 1 173 ? -18.550 -1.742 10.856 1.00 92.94 173 TRP A O 1
ATOM 1289 N N . THR A 1 174 ? -19.253 -3.850 10.596 1.00 86.25 174 THR A N 1
ATOM 1290 C CA . THR A 1 174 ? -19.797 -4.016 11.947 1.00 86.25 174 THR A CA 1
ATOM 1291 C C . THR A 1 174 ? -18.957 -5.038 12.697 1.00 86.25 174 THR A C 1
ATOM 1293 O O . THR A 1 174 ? -18.590 -6.073 12.135 1.00 86.25 174 THR A O 1
ATOM 1296 N N . ASP A 1 175 ? -18.637 -4.744 13.957 1.00 75.62 175 ASP A N 1
ATOM 1297 C CA . ASP A 1 175 ? -17.960 -5.697 14.837 1.00 75.62 175 ASP A CA 1
ATOM 1298 C C . ASP A 1 175 ? -18.990 -6.762 15.223 1.00 75.62 175 ASP A C 1
ATOM 1300 O O . ASP A 1 175 ? -19.770 -6.608 16.157 1.00 75.62 175 ASP A O 1
ATOM 1304 N N . THR A 1 176 ? -19.106 -7.772 14.369 1.00 60.00 176 THR A N 1
ATOM 1305 C CA . THR A 1 176 ? -20.062 -8.874 14.510 1.00 60.00 176 THR A CA 1
ATOM 1306 C C . THR A 1 176 ? -19.284 -10.179 14.525 1.00 60.00 176 THR A C 1
ATOM 1308 O O . THR A 1 176 ? -19.486 -11.005 13.649 1.00 60.00 176 THR A O 1
ATOM 1311 N N . VAL A 1 177 ? -18.341 -10.309 15.466 1.00 46.34 177 VAL A N 1
ATOM 1312 C CA . VAL A 1 177 ? -17.867 -11.570 16.074 1.00 46.34 177 VAL A CA 1
ATOM 1313 C C . VAL A 1 177 ? -17.232 -11.232 17.417 1.00 46.34 177 VAL A C 1
ATOM 1315 O O . VAL A 1 177 ? -16.240 -10.467 17.394 1.00 46.34 177 VAL A O 1
#

Secondary structure (DSSP, 8-state):
----HHHHHHHHHHHHHHGGG---EEEHHHHHHHHHHHHHHHHTSSS----HHHHHHHHHT-SEEES-----S------S-GGGHHHHHHHHHHT-SEEE-SS-HHHH-SS--S-EEE-HHHHHHHHTTT-HHHHHHHHHHHHHHHGGGHHHHHHHHHHHTT-HHHHHHHHH-----

Foldseek 3Di:
DQQAPLLLLLLLLLDVLVDPVDAAEDEPVVLVVSLVSVQVVVVVVDDDGCDPVNSCSSVVSHPYYDDFAPDPPPLVWAAPAPVCASVSSVCVVVVPQEDEDPDDQNRGHPDDDSHDYDYSLVVSLVSCPVDVVSVLSSLVVLQVVVPPVGQVVSLVSCVVSVNNNNSVVSVPDDPDD